Protein AF-A0A1S3IQ92-F1 (afdb_monomer)

Structure (mmCIF, N/CA/C/O backbone):
data_AF-A0A1S3IQ92-F1
#
_entry.id   AF-A0A1S3IQ92-F1
#
loop_
_atom_site.group_PDB
_atom_site.id
_atom_site.type_symbol
_atom_site.label_atom_id
_atom_site.label_alt_id
_atom_site.label_comp_id
_atom_site.label_asym_id
_atom_site.label_entity_id
_atom_site.label_seq_id
_atom_site.pdbx_PDB_ins_code
_atom_site.Cartn_x
_atom_site.Cartn_y
_atom_site.Cartn_z
_atom_site.occupancy
_atom_site.B_iso_or_equiv
_atom_site.auth_seq_id
_atom_site.auth_comp_id
_atom_site.auth_asym_id
_atom_site.auth_atom_id
_atom_site.pdbx_PDB_model_num
ATOM 1 N N . MET A 1 1 ? -0.789 -2.317 15.222 1.00 60.94 1 MET A N 1
ATOM 2 C CA . MET A 1 1 ? -1.745 -1.684 14.288 1.00 60.94 1 MET A CA 1
ATOM 3 C C . MET A 1 1 ? -2.369 -0.504 15.014 1.00 60.94 1 MET A C 1
ATOM 5 O O . MET A 1 1 ? -2.761 -0.690 16.159 1.00 60.94 1 MET A O 1
ATOM 9 N N . SER A 1 2 ? -2.382 0.691 14.420 1.00 69.25 2 SER A N 1
ATOM 10 C CA . SER A 1 2 ? -3.028 1.868 15.026 1.00 69.25 2 SER A CA 1
ATOM 11 C C . SER A 1 2 ? -4.502 1.939 14.621 1.00 69.25 2 SER A C 1
ATOM 13 O O . SER A 1 2 ? -4.831 1.808 13.442 1.00 69.25 2 SER A O 1
ATOM 15 N N . LEU A 1 3 ? -5.385 2.115 15.604 1.00 76.25 3 LEU A N 1
ATOM 16 C CA . LEU A 1 3 ? -6.838 2.092 15.434 1.00 76.25 3 LEU A CA 1
ATOM 17 C C . LEU A 1 3 ? -7.409 3.495 15.678 1.00 76.25 3 LEU A C 1
ATOM 19 O O . LEU A 1 3 ? -6.991 4.186 16.605 1.00 76.25 3 LEU A O 1
ATOM 23 N N . SER A 1 4 ? -8.352 3.900 14.834 1.00 74.62 4 SER A N 1
ATOM 24 C CA . SER A 1 4 ? -9.164 5.108 14.980 1.00 74.62 4 SER A CA 1
ATOM 25 C C . SER A 1 4 ? -10.556 4.711 15.461 1.00 74.62 4 SER A C 1
ATOM 27 O O . SER A 1 4 ? -11.231 3.902 14.823 1.00 74.62 4 SER A O 1
ATOM 29 N N . THR A 1 5 ? -10.970 5.246 16.607 1.00 76.00 5 THR A N 1
ATOM 30 C CA . THR A 1 5 ? -12.306 5.047 17.175 1.00 76.00 5 THR A CA 1
ATOM 31 C C . THR A 1 5 ? -13.219 6.177 16.713 1.00 76.00 5 THR A C 1
ATOM 33 O O . THR A 1 5 ? -12.857 7.351 16.785 1.00 76.00 5 THR A O 1
ATOM 36 N N . PHE A 1 6 ? -14.416 5.848 16.232 1.00 74.81 6 PHE A N 1
ATOM 37 C CA . PHE A 1 6 ? -15.439 6.847 15.921 1.00 74.81 6 PHE A CA 1
ATOM 38 C C . PHE A 1 6 ? -16.839 6.327 16.241 1.00 74.81 6 PHE A C 1
ATOM 40 O O . PHE A 1 6 ? -17.102 5.121 16.233 1.00 74.81 6 PHE A O 1
ATOM 47 N N . LYS A 1 7 ? -17.762 7.250 16.520 1.00 70.62 7 LYS A N 1
ATOM 48 C CA . LYS A 1 7 ? -19.174 6.917 16.700 1.00 70.62 7 LYS A CA 1
ATOM 49 C C . LYS A 1 7 ? -19.804 6.635 15.347 1.00 70.62 7 LYS A C 1
ATOM 51 O 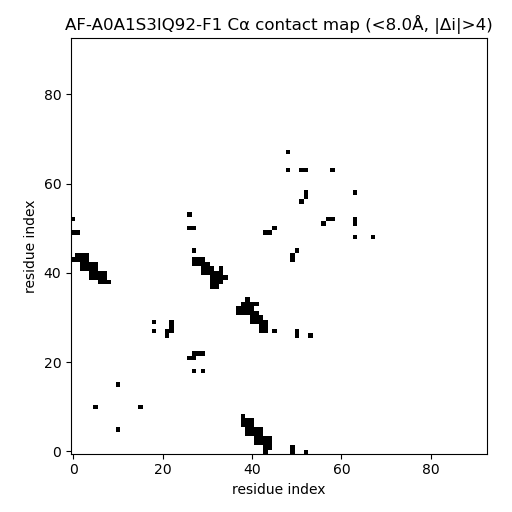O . LYS A 1 7 ? -19.794 7.475 14.450 1.00 70.62 7 LYS A O 1
ATOM 56 N N . THR A 1 8 ? -20.409 5.462 15.218 1.00 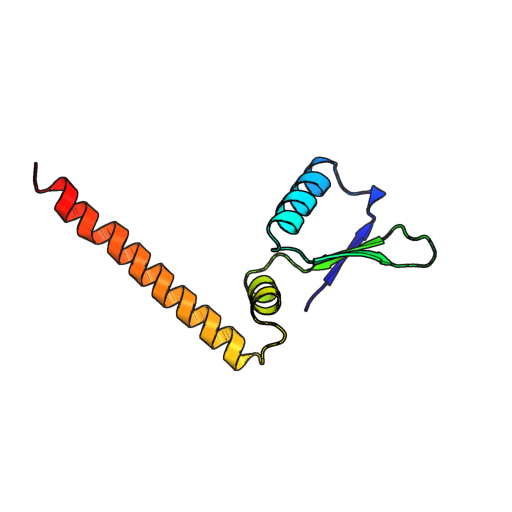66.00 8 THR A N 1
ATOM 57 C CA . THR A 1 8 ? -21.032 5.014 13.964 1.00 66.00 8 THR A CA 1
ATOM 58 C C . THR A 1 8 ? -22.194 5.927 13.546 1.00 66.00 8 THR A C 1
ATOM 60 O O . THR A 1 8 ? -22.457 6.084 12.358 1.00 66.00 8 THR A O 1
ATOM 63 N N . LYS A 1 9 ? -22.854 6.576 14.517 1.00 63.22 9 LYS A N 1
ATOM 64 C CA . LYS A 1 9 ? -23.995 7.485 14.310 1.00 63.22 9 LYS A CA 1
ATOM 65 C C . LYS A 1 9 ? -23.624 8.885 13.817 1.00 63.22 9 LYS A C 1
ATOM 67 O O . LYS A 1 9 ? -24.467 9.552 13.231 1.00 63.22 9 LYS A O 1
ATOM 72 N N . GLU A 1 10 ? -22.388 9.323 14.036 1.00 68.06 10 GLU A N 1
ATOM 73 C CA . GLU A 1 10 ? -21.910 10.641 13.587 1.00 68.06 10 GLU A CA 1
ATOM 74 C C . GLU A 1 10 ? -21.278 10.579 12.189 1.00 68.06 10 GLU A C 1
ATOM 76 O O . GLU A 1 10 ? -20.916 11.603 11.608 1.00 68.06 10 GLU A O 1
ATOM 81 N N . LEU A 1 11 ? -21.143 9.374 11.626 1.00 69.56 11 LEU A N 1
ATOM 82 C CA . LEU A 1 11 ? -20.505 9.178 10.337 1.00 69.56 11 LEU A CA 1
ATOM 83 C C . LEU A 1 11 ? -21.481 9.465 9.190 1.00 69.56 11 LEU A C 1
ATOM 85 O O . LEU A 1 11 ? -22.535 8.842 9.065 1.00 69.56 11 LEU A O 1
ATOM 89 N N . HIS A 1 12 ? -21.087 10.376 8.301 1.00 77.12 12 HIS A N 1
ATOM 90 C CA . HIS A 1 12 ? -21.859 10.705 7.105 1.00 77.12 12 HIS A CA 1
ATOM 91 C C . HIS A 1 12 ? -22.077 9.452 6.224 1.00 77.12 12 HIS A C 1
ATOM 93 O O . HIS A 1 12 ? -21.151 8.642 6.081 1.00 77.12 12 HIS A O 1
ATOM 99 N N . PRO A 1 13 ? -23.239 9.286 5.560 1.00 79.06 13 PRO A N 1
ATOM 100 C CA . PRO A 1 13 ? -23.539 8.110 4.732 1.00 79.06 13 PRO A CA 1
ATOM 101 C C . PRO A 1 13 ? -22.509 7.855 3.620 1.00 79.06 13 PRO A C 1
ATOM 103 O O . PRO A 1 13 ? -22.214 6.704 3.304 1.00 79.06 13 PRO A O 1
ATOM 106 N N . LEU A 1 14 ? -21.890 8.913 3.082 1.00 81.94 14 LEU A N 1
ATOM 107 C CA . LEU A 1 14 ? -20.770 8.793 2.138 1.00 81.94 14 LEU A CA 1
ATOM 108 C C . LEU A 1 14 ? -19.533 8.137 2.770 1.00 81.94 14 LEU A C 1
ATOM 110 O O . LEU A 1 14 ? -18.900 7.289 2.146 1.00 81.94 14 LEU A O 1
ATOM 114 N N 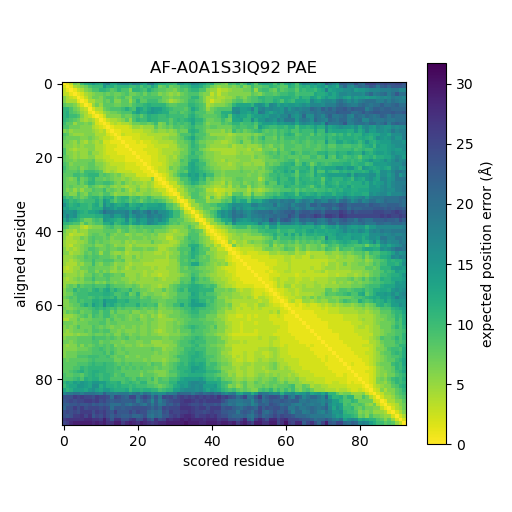. GLY A 1 15 ? -19.209 8.496 4.015 1.00 80.25 15 GLY A N 1
ATOM 115 C CA . GLY A 1 15 ? -18.105 7.891 4.760 1.00 80.25 15 GLY A CA 1
ATOM 116 C C . GLY A 1 15 ? -18.362 6.414 5.047 1.00 80.25 15 GLY A C 1
ATOM 117 O O . GLY A 1 15 ? -17.468 5.589 4.877 1.00 80.25 15 GLY A O 1
ATOM 118 N N . SER A 1 16 ? -19.605 6.059 5.385 1.00 78.25 16 SER A N 1
ATOM 119 C CA . SER A 1 16 ? -20.010 4.660 5.571 1.00 78.25 16 SER A CA 1
ATOM 120 C C . SER A 1 16 ? -19.867 3.845 4.280 1.00 78.25 16 SER A C 1
ATOM 122 O O . SER A 1 16 ? -19.270 2.767 4.300 1.00 78.25 16 SER A O 1
ATOM 124 N N . LEU A 1 17 ? -20.327 4.375 3.139 1.00 82.88 17 LEU A N 1
ATOM 125 C CA . LEU A 1 17 ? -20.170 3.719 1.838 1.00 82.88 17 LEU A CA 1
ATOM 126 C C . LEU A 1 17 ? -18.691 3.530 1.478 1.00 82.88 17 LEU A C 1
ATOM 128 O O . LEU A 1 17 ? -18.295 2.444 1.065 1.00 82.88 17 LEU A O 1
ATOM 132 N N . PHE A 1 18 ? -17.866 4.560 1.678 1.00 83.69 18 PHE A N 1
ATOM 133 C CA . PHE A 1 18 ? -16.431 4.502 1.410 1.00 83.69 18 PHE A CA 1
ATOM 134 C C . PHE A 1 18 ? -15.727 3.435 2.259 1.00 83.69 18 PHE A C 1
ATOM 136 O O . PHE A 1 18 ? -15.003 2.596 1.721 1.00 83.69 18 PHE A O 1
ATOM 143 N N . LEU A 1 19 ? -15.992 3.402 3.569 1.00 80.75 19 LEU A N 1
ATOM 144 C CA . LEU A 1 19 ? -15.441 2.384 4.464 1.00 80.75 19 LEU A CA 1
ATOM 145 C C . LEU A 1 19 ? -15.927 0.977 4.109 1.00 80.75 19 LEU A C 1
ATOM 147 O O . LEU A 1 19 ? -15.140 0.033 4.159 1.00 80.75 19 LEU A O 1
ATOM 151 N N . LYS A 1 20 ? -17.194 0.825 3.709 1.00 80.94 20 LYS A N 1
ATOM 152 C CA . LYS A 1 20 ? -17.757 -0.463 3.290 1.00 80.94 20 LYS A CA 1
ATOM 153 C C . LYS A 1 20 ? -17.096 -0.966 2.008 1.00 80.94 20 LYS A C 1
ATOM 155 O O . LYS A 1 20 ? -16.685 -2.121 1.959 1.00 80.94 20 LYS A O 1
ATOM 160 N N . THR A 1 21 ? -16.901 -0.094 1.020 1.00 83.31 21 THR A N 1
ATOM 161 C CA . THR A 1 21 ? -16.155 -0.413 -0.205 1.00 83.31 21 THR A CA 1
ATOM 162 C C . THR A 1 21 ? -14.719 -0.817 0.127 1.00 83.31 21 THR A C 1
ATOM 164 O O . THR A 1 21 ? -14.287 -1.901 -0.248 1.00 83.31 21 THR A O 1
ATOM 167 N N . LEU A 1 22 ? -13.989 -0.021 0.913 1.00 81.00 22 LEU A N 1
ATOM 168 C CA . LEU A 1 22 ? -12.618 -0.357 1.319 1.00 81.00 22 LEU A CA 1
ATOM 169 C C . LEU A 1 22 ? -12.520 -1.642 2.158 1.00 81.00 22 LEU A C 1
ATOM 171 O O . LEU A 1 22 ? -11.505 -2.341 2.110 1.00 81.00 22 LEU A O 1
ATOM 175 N N . SER A 1 23 ? -13.557 -1.960 2.934 1.00 77.12 23 SER A N 1
ATOM 176 C CA . SER A 1 23 ? -13.653 -3.209 3.688 1.00 77.12 23 SER A CA 1
ATOM 177 C C . SER A 1 23 ? -13.857 -4.410 2.761 1.00 77.12 23 SER A C 1
ATOM 179 O O . SER A 1 23 ? -13.165 -5.411 2.941 1.00 77.12 23 SER A O 1
ATOM 181 N N . ILE A 1 24 ? -14.703 -4.286 1.728 1.00 77.75 24 ILE A N 1
ATOM 182 C CA . ILE A 1 24 ? -14.906 -5.315 0.689 1.00 77.75 24 ILE A CA 1
ATOM 183 C C . ILE A 1 24 ? -13.603 -5.606 -0.055 1.00 77.75 24 ILE A C 1
ATOM 185 O O . ILE A 1 24 ? -13.245 -6.765 -0.237 1.00 77.75 24 ILE A O 1
ATOM 189 N N . PHE A 1 25 ? -12.851 -4.568 -0.425 1.00 77.62 25 PHE A N 1
ATOM 190 C CA . PHE A 1 25 ? -11.536 -4.740 -1.046 1.00 77.62 25 PHE A CA 1
ATOM 191 C C . PHE A 1 25 ? -10.470 -5.275 -0.073 1.00 77.62 25 PHE A C 1
ATOM 193 O O . PHE A 1 25 ? -9.325 -5.493 -0.462 1.00 77.62 25 PHE A O 1
ATOM 200 N N . GLY A 1 26 ? -10.805 -5.472 1.205 1.00 70.94 26 GLY A N 1
ATOM 201 C CA . GLY A 1 26 ? -9.869 -6.000 2.181 1.00 70.94 26 GLY A CA 1
ATOM 202 C C . GLY A 1 26 ? -8.756 -5.018 2.549 1.00 70.94 26 GLY A C 1
ATOM 203 O O . GLY A 1 26 ? -7.761 -5.450 3.125 1.00 70.94 26 GLY A O 1
ATOM 204 N N . LEU A 1 27 ? -8.920 -3.707 2.339 1.00 74.25 27 LEU A N 1
ATOM 205 C CA . LEU A 1 27 ? -7.948 -2.699 2.791 1.00 74.25 27 LEU A CA 1
ATOM 206 C C . LEU A 1 27 ? -8.163 -2.309 4.255 1.00 74.25 27 LEU A C 1
ATOM 208 O O . LEU A 1 27 ? -7.210 -2.047 4.982 1.00 74.25 27 LEU A O 1
ATOM 212 N N . VAL A 1 28 ? -9.413 -2.333 4.718 1.00 76.50 28 VAL A N 1
ATOM 213 C CA . VAL A 1 28 ? -9.788 -1.836 6.050 1.00 76.50 28 VAL A CA 1
ATOM 214 C C . VAL A 1 28 ? -10.215 -2.975 6.956 1.00 76.50 28 VAL A C 1
ATOM 216 O O . VAL A 1 28 ? -10.913 -3.889 6.522 1.00 76.50 28 VAL A O 1
ATOM 219 N N . HIS A 1 29 ? -9.741 -2.963 8.200 1.00 71.56 29 HIS A N 1
ATOM 220 C CA . HIS A 1 29 ? -10.300 -3.790 9.263 1.00 71.56 29 HIS A CA 1
ATOM 221 C C . HIS A 1 29 ? -11.262 -2.900 10.047 1.00 71.56 29 HIS A C 1
ATOM 223 O O . HIS A 1 29 ? -10.819 -1.969 10.720 1.00 71.56 29 HIS A O 1
ATOM 229 N N . LEU A 1 30 ? -12.559 -3.132 9.854 1.00 71.69 30 LEU A N 1
ATOM 230 C CA . LEU A 1 30 ? -13.622 -2.446 10.574 1.00 71.69 30 LEU A CA 1
ATOM 231 C C . LEU A 1 30 ? -14.081 -3.373 11.698 1.00 71.69 30 LEU A C 1
ATOM 233 O O . LEU A 1 30 ? -14.531 -4.487 11.434 1.00 71.69 30 LEU A O 1
ATOM 237 N N . ARG A 1 31 ? -13.951 -2.920 12.941 1.00 69.94 31 ARG A N 1
ATOM 238 C CA . ARG A 1 31 ? -14.397 -3.629 14.135 1.00 69.94 31 ARG A CA 1
ATOM 239 C C . ARG A 1 31 ? -15.547 -2.838 14.748 1.00 69.94 31 ARG A C 1
ATOM 241 O O . ARG A 1 31 ? -15.340 -1.833 15.416 1.00 69.94 31 ARG A O 1
ATOM 248 N N . SER A 1 32 ? -16.768 -3.257 14.449 1.00 65.62 32 SER A N 1
ATOM 249 C CA . SER A 1 32 ? -17.997 -2.650 14.966 1.00 65.62 32 SER A CA 1
ATOM 250 C C . SER A 1 32 ? -18.399 -3.273 16.306 1.00 65.62 32 SER A C 1
ATOM 252 O O . SER A 1 32 ? -18.299 -4.492 16.449 1.00 65.62 32 SER A O 1
ATOM 254 N N . GLY A 1 33 ? -18.903 -2.464 17.246 1.00 60.81 33 GLY A N 1
ATOM 255 C CA . GLY A 1 33 ? -19.522 -2.945 18.491 1.00 60.81 33 GLY A CA 1
ATOM 256 C C . GLY A 1 33 ? -18.604 -2.921 19.713 1.00 60.81 33 GLY A C 1
ATOM 257 O O . GLY A 1 33 ? -18.564 -3.886 20.471 1.00 60.81 33 GLY A O 1
ATOM 258 N N . ILE A 1 34 ? -17.838 -1.843 19.892 1.00 57.50 34 ILE A N 1
ATOM 259 C CA . ILE A 1 34 ? -16.913 -1.677 21.023 1.00 57.50 34 ILE A CA 1
ATOM 260 C C . ILE A 1 34 ? -17.503 -0.643 21.998 1.00 57.50 34 ILE A C 1
ATOM 262 O O . ILE A 1 34 ? -17.951 0.418 21.571 1.00 57.50 34 ILE A O 1
ATOM 266 N N . GLY A 1 35 ? -17.529 -0.957 23.300 1.00 56.53 35 GLY A N 1
ATOM 267 C CA . GLY A 1 35 ? -18.117 -0.123 24.366 1.00 56.53 35 GLY A CA 1
ATOM 268 C C . GLY A 1 35 ? -19.476 -0.629 24.879 1.00 56.53 35 GLY A C 1
ATOM 269 O O . GLY A 1 35 ? -20.178 -1.332 24.157 1.00 56.53 35 GLY A O 1
ATOM 270 N N . GLU A 1 36 ? -19.835 -0.274 26.121 1.00 53.09 36 GLU A N 1
ATOM 271 C CA . GLU A 1 36 ? -21.047 -0.744 26.834 1.00 53.09 36 GLU A CA 1
ATOM 272 C C . GLU A 1 36 ? -22.368 -0.503 26.073 1.00 53.09 36 GLU A C 1
ATOM 274 O O . GLU A 1 36 ? -23.301 -1.284 26.230 1.00 53.09 36 GLU A O 1
ATOM 279 N N . ASP A 1 37 ? -22.413 0.490 25.176 1.00 58.62 37 ASP A N 1
ATOM 280 C CA . ASP A 1 37 ? -23.596 0.839 24.371 1.00 58.62 37 ASP A CA 1
ATOM 281 C C . ASP A 1 37 ? -23.540 0.351 22.904 1.00 58.62 37 ASP A C 1
ATOM 283 O O . ASP A 1 37 ? -24.455 0.606 22.123 1.00 58.62 37 ASP A O 1
ATOM 287 N N . GLY A 1 38 ? -22.457 -0.314 22.475 1.00 61.78 38 GLY A N 1
ATOM 288 C CA . GLY A 1 38 ? -22.307 -0.836 21.105 1.00 61.78 38 GLY A CA 1
ATOM 289 C C . GLY A 1 38 ? -22.193 0.218 19.987 1.00 61.78 38 GLY A C 1
ATOM 290 O O . GLY A 1 38 ? -22.223 -0.132 18.807 1.00 61.78 38 GLY A O 1
ATOM 291 N N . GLU A 1 39 ? -22.051 1.505 20.321 1.00 65.12 39 GLU A N 1
ATOM 292 C CA . GLU A 1 39 ? -22.139 2.608 19.346 1.00 65.12 39 GLU A CA 1
ATOM 293 C C . GLU A 1 39 ? -20.825 2.951 18.630 1.00 65.12 39 GLU A C 1
ATOM 295 O O . GLU A 1 39 ? -20.832 3.636 17.593 1.00 65.12 39 GLU A O 1
ATOM 300 N N . TYR A 1 40 ? -19.689 2.490 19.156 1.00 69.81 40 TYR A N 1
ATOM 301 C CA . TYR A 1 40 ? -18.380 2.811 18.599 1.00 69.81 40 TYR A CA 1
ATOM 302 C C . TYR A 1 40 ? -17.923 1.744 17.606 1.00 69.81 40 TYR A C 1
ATOM 304 O O . TYR A 1 40 ? -18.047 0.534 17.828 1.00 69.81 40 TYR A O 1
ATOM 312 N N . SER A 1 41 ? -17.372 2.228 16.498 1.00 69.56 41 SER A N 1
ATOM 313 C CA . SER A 1 41 ? -16.660 1.422 15.517 1.00 69.56 41 SER A CA 1
ATOM 314 C C . SER A 1 41 ? -15.186 1.809 15.535 1.00 69.56 41 SER A C 1
ATOM 316 O O . SER A 1 41 ? -14.834 2.989 15.525 1.00 69.56 41 SER A O 1
ATOM 318 N N . GLU A 1 42 ? -14.320 0.804 15.550 1.00 74.25 42 GLU A N 1
ATOM 319 C CA . GLU A 1 42 ? -12.885 0.958 15.353 1.00 74.25 42 GLU A CA 1
ATOM 320 C C . GLU A 1 42 ? -12.531 0.658 13.900 1.00 74.25 42 GLU A C 1
ATOM 322 O O . GLU A 1 42 ? -12.908 -0.370 13.338 1.00 74.25 42 GLU A O 1
ATOM 327 N N . CYS A 1 43 ? -11.770 1.551 13.285 1.00 74.38 43 CYS A N 1
ATOM 328 C CA . CYS A 1 43 ? -11.209 1.366 11.959 1.00 74.38 43 CYS A CA 1
ATOM 329 C C . CYS A 1 43 ? -9.691 1.460 12.039 1.00 74.38 43 CYS A C 1
ATOM 331 O O . CYS A 1 43 ? -9.142 2.361 12.673 1.00 74.38 43 CYS A O 1
ATOM 333 N N . ASN A 1 44 ? -8.995 0.554 11.364 1.00 76.88 44 ASN A N 1
ATOM 334 C CA . ASN A 1 44 ? -7.557 0.690 11.168 1.00 76.88 44 ASN A CA 1
ATOM 335 C C . ASN A 1 44 ? -7.222 1.973 10.384 1.00 76.88 44 ASN A C 1
ATOM 337 O O . ASN A 1 44 ? -7.862 2.264 9.372 1.00 76.88 44 ASN A O 1
ATOM 341 N N . ASN A 1 45 ? -6.198 2.712 10.816 1.00 77.56 45 ASN A N 1
ATOM 342 C CA . ASN A 1 45 ? -5.768 3.931 10.130 1.00 77.56 45 ASN A CA 1
ATOM 343 C C . ASN A 1 45 ? -5.415 3.640 8.660 1.00 77.56 45 ASN A C 1
ATOM 345 O O . ASN A 1 45 ? -4.622 2.740 8.373 1.00 77.56 45 ASN A O 1
ATOM 349 N N . LEU A 1 46 ? -5.966 4.445 7.746 1.00 78.88 46 LEU A N 1
ATOM 350 C CA . LEU A 1 46 ? -5.824 4.321 6.289 1.00 78.88 46 LEU A CA 1
ATOM 351 C C . LEU A 1 46 ? -4.443 4.780 5.798 1.00 78.88 46 LEU A C 1
ATOM 353 O O . LEU A 1 46 ? -4.315 5.760 5.069 1.00 78.88 46 LEU A O 1
ATOM 357 N N . THR A 1 47 ? -3.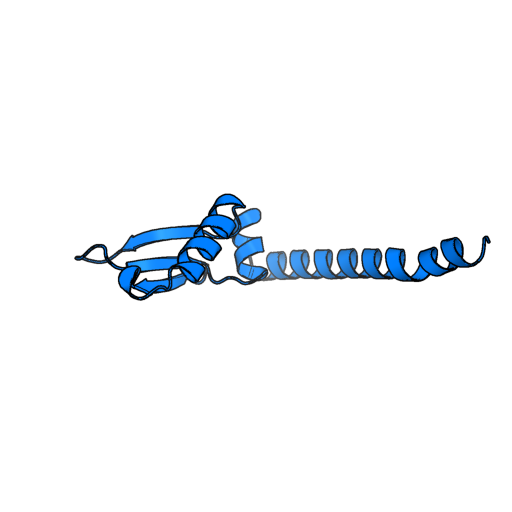389 4.079 6.207 1.00 84.00 47 THR A N 1
ATOM 358 C CA . THR A 1 47 ? -2.018 4.333 5.752 1.00 84.00 47 THR A CA 1
ATOM 359 C C . THR A 1 47 ? -1.460 3.112 5.035 1.00 84.00 47 THR A C 1
ATOM 361 O O . THR A 1 47 ? -1.794 1.974 5.364 1.00 84.00 47 THR A O 1
ATOM 364 N N . ILE A 1 48 ? -0.558 3.338 4.075 1.00 79.94 48 ILE A N 1
ATOM 365 C CA . ILE A 1 48 ? 0.172 2.262 3.385 1.00 79.94 48 ILE A CA 1
ATOM 366 C C . ILE A 1 48 ? 0.882 1.339 4.395 1.00 79.94 48 ILE A C 1
ATOM 368 O O . ILE A 1 48 ? 0.900 0.128 4.212 1.00 79.94 48 ILE A O 1
ATOM 372 N N . ILE A 1 49 ? 1.393 1.890 5.500 1.00 83.94 49 ILE A N 1
ATOM 373 C CA . ILE A 1 49 ? 2.014 1.133 6.596 1.00 83.94 49 ILE A CA 1
ATOM 374 C C . ILE A 1 49 ? 1.036 0.117 7.200 1.00 83.94 49 ILE A C 1
ATOM 376 O O . ILE A 1 49 ? 1.330 -1.076 7.272 1.00 83.94 49 ILE A O 1
ATOM 380 N N . ASN A 1 50 ? -0.143 0.574 7.615 1.00 81.00 50 ASN A N 1
ATOM 381 C CA . ASN A 1 50 ? -1.152 -0.291 8.215 1.00 81.00 50 ASN A CA 1
ATOM 382 C C . ASN A 1 50 ? -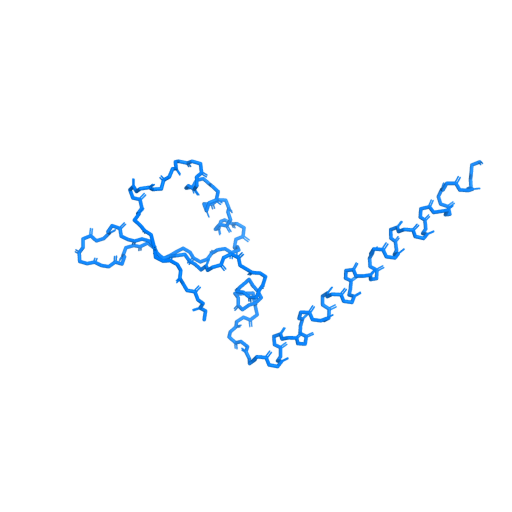1.776 -1.257 7.199 1.00 81.00 50 ASN A C 1
ATOM 384 O O . ASN A 1 50 ? -2.183 -2.351 7.587 1.00 81.00 50 ASN A O 1
ATOM 388 N N . LEU A 1 51 ? -1.822 -0.885 5.916 1.00 82.00 51 LEU A N 1
ATOM 389 C CA . LEU A 1 51 ? -2.214 -1.776 4.825 1.00 82.00 51 LEU A CA 1
ATOM 390 C C . LEU A 1 51 ? -1.192 -2.905 4.635 1.00 82.00 51 LEU A C 1
ATOM 392 O O . LEU A 1 51 ? -1.577 -4.067 4.545 1.00 82.00 51 LEU A O 1
ATOM 396 N N . MET A 1 52 ? 0.105 -2.588 4.642 1.00 81.81 52 MET A N 1
ATOM 397 C CA . MET A 1 52 ? 1.178 -3.586 4.579 1.00 81.81 52 MET A CA 1
ATOM 398 C C . MET A 1 52 ? 1.126 -4.542 5.769 1.00 81.81 52 MET A C 1
ATOM 400 O O . MET A 1 52 ? 1.158 -5.753 5.573 1.00 81.81 52 MET A O 1
ATOM 404 N N . LEU A 1 53 ? 0.938 -4.022 6.985 1.00 83.12 53 LEU A N 1
ATOM 405 C CA . LEU A 1 53 ? 0.749 -4.847 8.184 1.00 83.12 53 LEU A CA 1
ATOM 406 C C . LEU A 1 53 ? -0.531 -5.697 8.131 1.00 83.12 53 LEU A C 1
ATOM 408 O O . LEU A 1 53 ? -0.597 -6.750 8.758 1.00 83.12 53 LEU A O 1
ATOM 412 N N . LYS A 1 54 ? -1.559 -5.262 7.393 1.00 80.88 54 LYS A N 1
ATOM 413 C CA . LYS A 1 54 ? -2.776 -6.054 7.182 1.00 80.88 54 LYS A CA 1
ATOM 414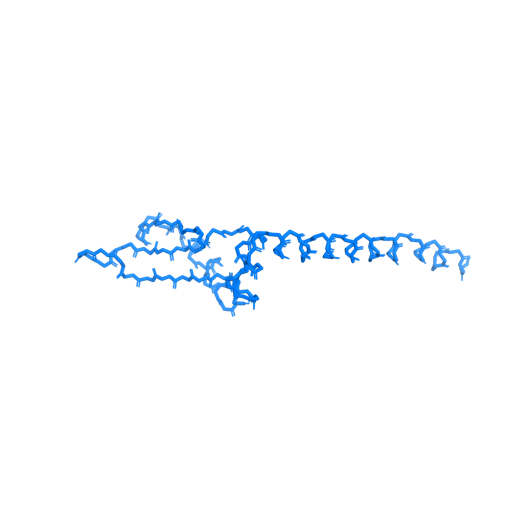 C C . LYS A 1 54 ? -2.546 -7.205 6.195 1.00 80.88 54 LYS A C 1
ATOM 416 O O . LYS A 1 54 ? -3.040 -8.299 6.436 1.00 80.88 54 LYS A O 1
ATOM 421 N N . ILE A 1 55 ? -1.821 -6.958 5.102 1.00 80.88 55 ILE A N 1
ATOM 422 C CA . ILE A 1 55 ? -1.567 -7.944 4.035 1.00 80.88 55 ILE A CA 1
ATOM 423 C C . ILE A 1 55 ? -0.521 -8.977 4.469 1.00 80.88 55 ILE A C 1
ATOM 425 O O . ILE A 1 55 ? -0.723 -10.172 4.281 1.00 80.88 55 ILE A O 1
ATOM 429 N N . PHE A 1 56 ? 0.587 -8.523 5.054 1.00 80.56 56 PHE A N 1
ATOM 430 C CA . PHE A 1 56 ? 1.720 -9.373 5.435 1.00 80.56 56 PHE A CA 1
ATOM 431 C C . PHE A 1 56 ? 1.684 -9.824 6.902 1.00 80.56 56 PHE A C 1
ATOM 433 O O . PHE A 1 56 ? 2.496 -10.651 7.312 1.00 80.56 56 PHE A O 1
ATOM 440 N N . GLY A 1 57 ? 0.747 -9.303 7.697 1.00 82.75 57 GLY A N 1
ATOM 441 C CA . GLY A 1 57 ? 0.662 -9.565 9.131 1.00 82.75 57 GLY A CA 1
ATOM 442 C C . GLY A 1 57 ? 1.601 -8.682 9.972 1.00 82.75 57 GLY A C 1
ATOM 443 O O . GLY A 1 57 ? 2.194 -7.721 9.473 1.00 82.75 57 GLY A O 1
ATOM 444 N N . PRO A 1 58 ? 1.729 -8.963 11.283 1.00 83.31 58 PRO A N 1
ATOM 445 C CA . PRO A 1 58 ? 2.576 -8.187 12.183 1.00 83.31 58 PRO A CA 1
ATOM 446 C C . PRO A 1 58 ? 4.057 -8.370 11.823 1.00 83.31 58 PRO A C 1
ATOM 448 O O . PRO A 1 58 ? 4.666 -9.393 12.123 1.00 83.31 58 PRO A O 1
ATOM 451 N N . MET A 1 59 ? 4.642 -7.359 11.182 1.00 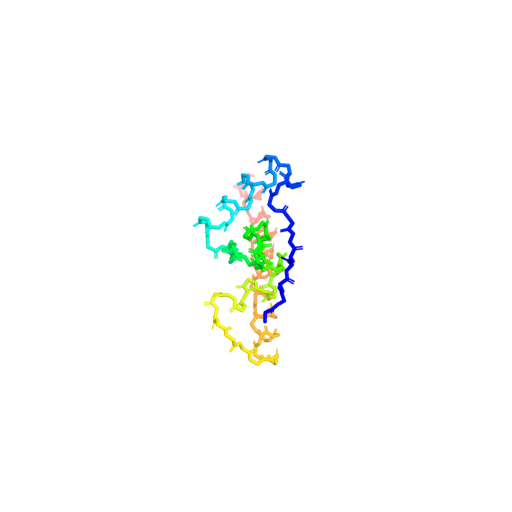83.38 59 MET A N 1
ATOM 452 C CA . MET A 1 59 ? 6.058 -7.331 10.816 1.00 83.38 59 MET A CA 1
ATOM 453 C C . MET A 1 59 ? 6.859 -6.467 11.788 1.00 83.38 59 MET A C 1
ATOM 455 O O . MET A 1 59 ? 6.358 -5.478 12.325 1.00 83.38 59 MET A O 1
ATOM 459 N N . HIS A 1 60 ? 8.133 -6.811 11.973 1.00 87.19 60 HIS A N 1
ATOM 460 C CA . HIS A 1 60 ? 9.075 -5.932 12.656 1.00 87.19 60 HIS A CA 1
ATOM 461 C C . HIS A 1 60 ? 9.341 -4.676 11.811 1.00 87.19 60 HIS A C 1
ATOM 463 O O . HIS A 1 60 ? 9.348 -4.745 10.580 1.00 87.19 60 HIS A O 1
ATOM 469 N N . GLU A 1 61 ? 9.600 -3.543 12.466 1.00 87.00 61 GLU A N 1
ATOM 470 C CA . GLU A 1 61 ? 9.740 -2.226 11.827 1.00 87.00 61 GLU A CA 1
ATOM 471 C C . GLU A 1 61 ? 10.737 -2.241 10.663 1.00 87.00 61 GLU A C 1
ATOM 473 O O . GLU A 1 61 ? 10.430 -1.791 9.561 1.00 87.00 61 GLU A O 1
ATOM 478 N N . ARG A 1 62 ? 11.903 -2.864 10.865 1.00 88.56 62 ARG A N 1
ATOM 479 C CA . ARG A 1 62 ? 12.925 -2.989 9.821 1.00 88.56 62 ARG A CA 1
ATOM 480 C C . ARG A 1 62 ? 12.415 -3.723 8.579 1.00 88.56 62 ARG A C 1
ATOM 482 O O . ARG A 1 62 ? 12.683 -3.289 7.461 1.00 88.56 62 ARG A O 1
ATOM 489 N N . SER A 1 63 ? 11.693 -4.826 8.758 1.00 88.19 63 SER A N 1
ATOM 490 C CA . SER A 1 63 ? 11.157 -5.613 7.644 1.00 88.19 63 SER A CA 1
ATOM 491 C C . SER A 1 63 ? 10.061 -4.850 6.905 1.00 88.19 63 SER A C 1
ATOM 493 O O . SER A 1 63 ? 10.029 -4.864 5.680 1.00 88.19 63 SER A O 1
ATOM 495 N N . LEU A 1 64 ? 9.218 -4.124 7.641 1.00 87.81 64 LEU A N 1
ATOM 496 C CA . LEU A 1 64 ? 8.174 -3.277 7.073 1.00 87.81 64 LEU A CA 1
ATOM 497 C C . LEU A 1 64 ? 8.760 -2.156 6.206 1.00 87.81 64 LEU A C 1
ATOM 499 O O . LEU A 1 64 ? 8.320 -1.949 5.077 1.00 87.81 64 LEU A O 1
ATOM 503 N N . VAL A 1 65 ? 9.788 -1.467 6.708 1.00 91.00 65 VAL A N 1
ATOM 504 C CA . VAL A 1 65 ? 10.498 -0.421 5.959 1.00 91.00 65 VAL A CA 1
ATOM 505 C C . VAL A 1 65 ? 11.172 -1.002 4.714 1.00 91.00 65 VAL A C 1
ATOM 507 O O . VAL A 1 65 ? 11.057 -0.424 3.637 1.00 91.00 65 VAL A O 1
ATOM 510 N N . MET A 1 66 ? 11.809 -2.170 4.813 1.00 91.56 66 MET A N 1
ATOM 511 C CA . MET A 1 66 ? 12.410 -2.848 3.655 1.00 91.56 66 MET A CA 1
ATOM 512 C C . MET A 1 66 ? 11.374 -3.206 2.578 1.00 91.56 66 MET A C 1
ATOM 514 O O . MET A 1 66 ? 11.629 -3.003 1.388 1.00 91.56 66 MET A O 1
ATOM 518 N N . SER A 1 67 ? 10.192 -3.688 2.970 1.00 89.06 67 SER A N 1
ATOM 519 C CA . SER A 1 67 ? 9.090 -3.956 2.038 1.00 89.06 67 SER A CA 1
ATOM 520 C C . SER A 1 67 ? 8.591 -2.675 1.363 1.00 89.06 67 SER A C 1
ATOM 522 O O . SER A 1 67 ? 8.399 -2.660 0.148 1.00 89.06 67 SER A O 1
ATOM 524 N N . LEU A 1 68 ? 8.453 -1.579 2.115 1.00 90.19 68 LEU A N 1
ATOM 525 C CA . LEU A 1 68 ? 8.055 -0.274 1.575 1.00 90.19 68 LEU A CA 1
ATOM 526 C C . LEU A 1 68 ? 9.073 0.274 0.573 1.00 90.19 68 LEU A C 1
ATOM 528 O O . LEU A 1 68 ? 8.691 0.708 -0.511 1.00 90.19 68 LEU A O 1
ATOM 532 N N . LEU A 1 69 ? 10.365 0.203 0.896 1.00 92.50 69 LEU A N 1
ATOM 533 C CA . LEU A 1 69 ? 11.438 0.615 -0.012 1.00 92.50 69 LEU A CA 1
ATOM 534 C C . LEU A 1 69 ? 11.462 -0.239 -1.284 1.00 92.50 69 LEU A C 1
ATOM 536 O O . LEU A 1 69 ? 11.671 0.287 -2.374 1.00 92.50 69 LEU A O 1
ATOM 540 N N . SER A 1 70 ? 11.185 -1.537 -1.170 1.00 92.06 70 SER A N 1
ATOM 541 C CA . SER A 1 70 ? 11.086 -2.423 -2.334 1.00 92.06 70 SER A CA 1
ATOM 542 C C . SER A 1 70 ? 9.940 -2.001 -3.263 1.00 92.06 70 SER A C 1
ATOM 544 O O . SER A 1 70 ? 10.136 -1.890 -4.472 1.00 92.06 70 SER A O 1
ATOM 546 N N . ILE A 1 71 ? 8.766 -1.679 -2.704 1.00 90.94 71 ILE A N 1
ATOM 547 C CA . ILE A 1 71 ? 7.628 -1.133 -3.464 1.00 90.94 71 ILE A CA 1
ATOM 548 C C . ILE A 1 71 ? 7.994 0.210 -4.102 1.00 90.94 71 ILE A C 1
ATOM 550 O O . ILE A 1 71 ? 7.671 0.438 -5.263 1.00 90.94 71 ILE A O 1
ATOM 554 N N . GLN A 1 72 ? 8.705 1.080 -3.383 1.00 92.94 72 GLN A N 1
ATOM 555 C CA . GLN A 1 72 ? 9.167 2.369 -3.900 1.00 92.94 72 GLN A CA 1
ATOM 556 C C . GLN A 1 72 ? 10.042 2.188 -5.150 1.00 92.94 72 GLN A C 1
ATOM 558 O O . GLN A 1 72 ? 9.834 2.866 -6.159 1.00 92.94 72 GLN A O 1
ATOM 563 N N . ILE A 1 73 ? 11.004 1.261 -5.099 1.00 95.31 73 ILE A N 1
ATOM 564 C CA . ILE A 1 73 ? 11.906 0.954 -6.216 1.00 95.31 73 ILE A CA 1
ATOM 565 C C . ILE A 1 73 ? 11.118 0.375 -7.395 1.00 95.31 73 ILE A C 1
ATOM 567 O O . ILE A 1 73 ? 11.314 0.818 -8.524 1.00 95.31 73 ILE A O 1
ATOM 571 N N . LEU A 1 74 ? 10.185 -0.548 -7.145 1.00 93.62 74 LEU A N 1
ATOM 572 C CA . LEU A 1 74 ? 9.314 -1.113 -8.181 1.00 93.62 74 LEU A CA 1
ATOM 573 C C . LEU A 1 74 ? 8.442 -0.041 -8.847 1.00 93.62 74 LEU A C 1
ATOM 575 O O . LEU A 1 74 ? 8.425 0.050 -10.071 1.00 93.62 74 LEU A O 1
ATOM 579 N N . CYS A 1 75 ? 7.772 0.809 -8.066 1.00 92.12 75 CYS A N 1
ATOM 580 C CA . CYS A 1 75 ? 6.971 1.923 -8.578 1.00 92.12 75 CYS A CA 1
ATOM 581 C C . CYS A 1 75 ? 7.818 2.904 -9.390 1.00 92.12 75 CYS A C 1
ATOM 583 O O . CYS A 1 75 ? 7.372 3.390 -10.427 1.00 92.12 75 CYS A O 1
ATOM 585 N N . SER A 1 76 ? 9.049 3.166 -8.950 1.00 93.12 76 SER A N 1
ATOM 586 C CA . SER A 1 76 ? 9.993 3.993 -9.699 1.00 93.12 76 SER A CA 1
ATOM 587 C C . SER A 1 76 ? 10.346 3.314 -11.022 1.00 93.12 76 SER A C 1
ATOM 589 O O . SER A 1 76 ? 10.203 3.932 -12.069 1.00 93.12 76 SER A O 1
ATOM 591 N N . GLY A 1 77 ? 10.692 2.023 -11.011 1.00 92.06 77 GLY A N 1
ATOM 592 C CA . GLY A 1 77 ? 10.931 1.232 -12.220 1.00 92.06 77 GLY A CA 1
ATOM 593 C C . GLY A 1 77 ? 9.759 1.285 -13.202 1.00 92.06 77 GLY A C 1
ATOM 594 O O . GLY A 1 77 ? 9.967 1.569 -14.376 1.00 92.06 77 GLY A O 1
ATOM 595 N N . VAL A 1 78 ? 8.524 1.116 -12.722 1.00 89.44 78 VAL A N 1
ATOM 596 C CA . VAL A 1 78 ? 7.306 1.263 -13.536 1.00 89.44 78 VAL A CA 1
ATOM 597 C C . VAL A 1 78 ? 7.165 2.686 -14.081 1.00 89.44 78 VAL A C 1
ATOM 599 O O . VAL A 1 78 ? 6.866 2.852 -15.256 1.00 89.44 78 VAL A O 1
ATOM 602 N N . ALA A 1 79 ? 7.428 3.725 -13.287 1.00 89.12 79 ALA A N 1
ATOM 603 C CA . ALA A 1 79 ? 7.380 5.110 -13.758 1.00 89.12 79 ALA A CA 1
ATOM 604 C C . ALA A 1 79 ? 8.421 5.388 -14.858 1.00 89.12 79 ALA A C 1
ATOM 606 O O . ALA A 1 79 ? 8.113 6.057 -15.846 1.00 89.12 79 ALA A O 1
ATOM 607 N N . PHE A 1 80 ? 9.629 4.831 -14.734 1.00 88.06 80 PHE A N 1
ATOM 608 C CA . PHE A 1 80 ? 10.643 4.857 -15.789 1.00 88.06 80 PHE A CA 1
ATOM 609 C C . PHE A 1 80 ? 10.160 4.077 -17.030 1.00 88.06 80 PHE A C 1
ATOM 611 O O . PHE A 1 80 ? 10.201 4.597 -18.143 1.00 88.06 80 PHE A O 1
ATOM 618 N N . LEU A 1 81 ? 9.606 2.878 -16.853 1.00 85.06 81 LEU A N 1
ATOM 619 C CA . LEU A 1 81 ? 9.014 2.087 -17.936 1.00 85.06 81 LEU A CA 1
ATOM 620 C C . LEU A 1 81 ? 7.761 2.710 -18.552 1.00 85.06 81 LEU A C 1
ATOM 622 O O . LEU A 1 81 ? 7.375 2.297 -19.626 1.00 85.06 81 LEU A O 1
ATOM 626 N N . ILE A 1 82 ? 7.091 3.670 -17.928 1.00 84.44 82 ILE A N 1
ATOM 627 C CA . ILE A 1 82 ? 6.020 4.420 -18.593 1.00 84.44 82 ILE A CA 1
ATOM 628 C C . ILE A 1 82 ? 6.633 5.599 -19.343 1.00 84.44 82 ILE A C 1
ATOM 630 O O . ILE A 1 82 ? 6.297 5.841 -20.494 1.00 84.44 82 ILE A O 1
ATOM 634 N N . ARG A 1 83 ? 7.570 6.321 -18.721 1.00 84.25 83 ARG A N 1
ATOM 635 C CA . ARG A 1 83 ? 8.147 7.553 -19.270 1.00 84.25 83 ARG A CA 1
ATOM 636 C C . ARG A 1 83 ? 9.022 7.329 -20.504 1.00 84.25 83 ARG A C 1
ATOM 638 O O . ARG A 1 83 ? 8.938 8.106 -21.448 1.00 84.25 83 ARG A O 1
ATOM 645 N N . TYR A 1 84 ? 9.895 6.326 -20.480 1.00 80.06 84 TYR A N 1
ATOM 646 C CA . TYR A 1 84 ? 10.934 6.155 -21.500 1.00 80.06 84 TYR A CA 1
ATOM 647 C C . TYR A 1 84 ? 10.481 5.393 -22.758 1.00 80.06 84 TYR A C 1
ATOM 649 O O . TYR A 1 84 ? 10.829 5.845 -23.846 1.00 80.06 84 TYR A O 1
ATOM 657 N N . PRO A 1 85 ? 9.670 4.320 -22.701 1.00 69.00 85 PRO A N 1
ATOM 658 C CA . PRO A 1 85 ? 9.155 3.700 -23.920 1.00 69.00 85 PRO A CA 1
ATOM 659 C C . PRO A 1 85 ? 7.970 4.459 -24.524 1.00 69.00 85 PRO A C 1
ATOM 661 O O . PRO A 1 85 ? 7.686 4.241 -25.697 1.00 69.00 85 PRO A O 1
ATOM 664 N N . LEU A 1 86 ? 7.340 5.410 -23.811 1.00 58.22 86 LEU A N 1
ATOM 665 C CA . LEU A 1 86 ? 6.451 6.384 -24.463 1.00 58.22 86 LEU A CA 1
ATOM 666 C C . LEU A 1 86 ? 7.190 7.153 -25.564 1.00 58.22 86 LEU A C 1
ATOM 668 O O . LEU A 1 86 ? 6.597 7.446 -26.593 1.00 58.22 86 LEU A O 1
ATOM 672 N N . ALA A 1 87 ? 8.485 7.437 -25.380 1.00 58.44 87 ALA A N 1
ATOM 673 C CA . ALA A 1 87 ? 9.286 8.066 -26.423 1.00 58.44 87 ALA A CA 1
ATOM 674 C C . ALA A 1 87 ? 9.435 7.155 -27.649 1.00 58.44 87 ALA A C 1
ATOM 676 O O . ALA A 1 87 ? 9.392 7.657 -28.761 1.00 58.44 87 ALA A O 1
ATOM 677 N N . TRP A 1 88 ? 9.550 5.834 -27.463 1.00 61.50 88 TRP A N 1
ATOM 678 C CA . TRP A 1 88 ? 9.667 4.877 -28.569 1.00 61.50 88 TRP A CA 1
ATOM 679 C C . TRP A 1 88 ? 8.334 4.696 -29.314 1.00 61.50 88 TRP A C 1
ATOM 681 O O . TRP A 1 88 ? 8.313 4.741 -30.535 1.00 61.50 88 TRP A O 1
ATOM 691 N N . VAL A 1 89 ? 7.208 4.614 -28.590 1.00 62.47 89 VAL A N 1
ATOM 692 C CA . VAL A 1 89 ? 5.854 4.539 -29.183 1.00 62.47 89 VAL A CA 1
ATOM 693 C C . VAL A 1 89 ? 5.484 5.804 -29.971 1.00 62.47 89 VAL A C 1
ATOM 695 O O . VAL A 1 89 ? 4.745 5.712 -30.944 1.00 62.47 89 VAL A O 1
ATOM 698 N N . PHE A 1 90 ? 5.986 6.981 -29.579 1.00 60.34 90 PHE A N 1
ATOM 699 C CA . PHE A 1 90 ? 5.732 8.236 -30.299 1.00 60.34 90 PHE A CA 1
ATOM 700 C C . PHE A 1 90 ? 6.691 8.509 -31.468 1.00 60.34 90 PHE A C 1
ATOM 702 O O . PHE A 1 90 ? 6.336 9.308 -32.328 1.00 60.34 90 PHE A O 1
ATOM 709 N N . TYR A 1 91 ? 7.889 7.913 -31.497 1.00 57.56 91 TYR A N 1
ATOM 710 C CA . TYR A 1 91 ? 8.884 8.174 -32.553 1.00 57.56 91 TYR A CA 1
ATOM 711 C C . TYR A 1 91 ? 8.819 7.201 -33.737 1.00 57.56 91 TYR A C 1
ATOM 713 O O . TYR A 1 91 ? 9.491 7.443 -34.734 1.00 57.56 91 TYR A O 1
ATOM 721 N N . ASP A 1 92 ? 8.046 6.119 -33.627 1.00 59.34 92 ASP A N 1
ATOM 722 C CA . ASP A 1 92 ? 7.890 5.097 -34.676 1.00 59.34 92 ASP A CA 1
ATOM 723 C C . ASP A 1 92 ? 6.642 5.342 -35.565 1.00 59.34 92 ASP A C 1
ATOM 725 O O . ASP A 1 92 ? 6.037 4.403 -36.083 1.00 59.34 92 ASP A O 1
ATOM 729 N N . ILE A 1 93 ? 6.234 6.614 -35.715 1.00 54.28 93 ILE A N 1
ATOM 730 C CA . ILE A 1 93 ? 5.177 7.106 -36.626 1.00 54.28 93 ILE A CA 1
ATOM 731 C C . ILE A 1 93 ? 5.760 8.087 -37.639 1.00 54.28 93 ILE A C 1
ATOM 733 O O . ILE A 1 93 ? 6.511 8.995 -37.216 1.00 54.28 93 ILE A O 1
#

InterPro domains:
  IPR048439 DPAGT1, insertion domain [PF21383] (4-45)

Sequence (93 aa):
MSLSTFKTKELHPLGSLFLKTLSIFGLVHLRSGIGEDGEYSECNNLTIINLMLKIFGPMHERSLVMSLLSIQILCSGVAFLIRYPLAWVFYDI

Mean predicted aligned error: 9.63 Å

pLDDT: mean 77.1, std 10.87, range [53.09, 95.31]

Organism: Lingula anatina (NCBI:txid7574)

Solvent-accessible surface area (backbone atoms only — not comparable to full-atom values): 5449 Å² total; per-residue (Å²): 132,64,72,43,78,44,53,59,86,78,52,51,71,67,56,53,52,51,53,50,52,37,36,74,73,64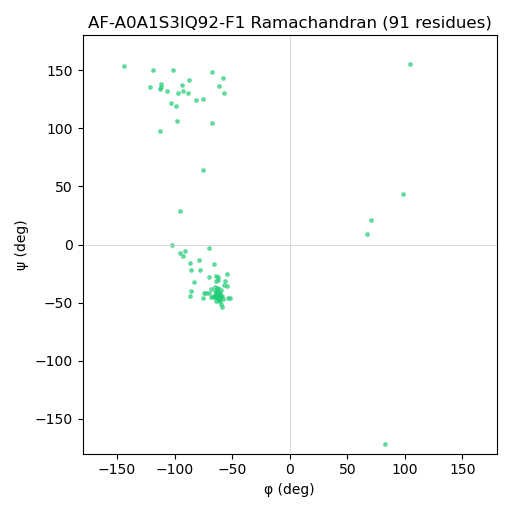,66,41,58,74,49,74,57,50,65,101,81,47,51,30,29,36,32,48,50,97,42,74,68,49,37,47,37,64,75,76,36,97,63,57,70,70,60,49,51,52,52,50,52,50,50,51,53,51,5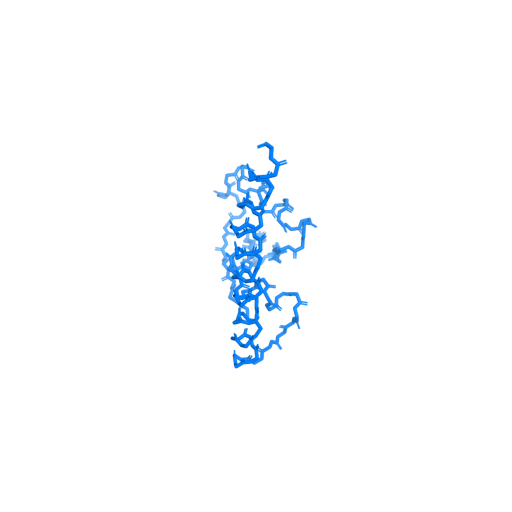4,48,52,50,51,49,61,52,60,57,52,50,53,54,70,65,65,78,112

Foldseek 3Di:
DDKDKDFPVVDDVVRVVVQVVCVVVQQKDWAFQDDPVRGMIIIDPNDPLVSCCSVVNDDDPVVSVVVVVVVVVVVVVVVCVVPPCVVVVVVVD

Nearest PDB structures (foldseek):
  6fm9-assembly1_A-2  TM=8.795E-01  e=6.104E-08  Homo sapiens
  5o5e-assembly1_A-2  TM=9.054E-01  e=8.510E-08  Homo sapiens
  6fwz-assembly1_A-2  TM=9.234E-01  e=2.465E-07  Homo sapiens
  6bw5-assembly2_C  TM=9.187E-01  e=1.298E-06  Homo sapiens
  5x11-assembly2_E  TM=5.458E-01  e=4.833E-01  Bacillus spizizenii str. W23

Radius of gyration: 19.44 Å; Cα contacts (8 Å, |Δi|>4): 78; chains: 1; bounding box: 37×20×64 Å

Secondary structure (DSSP, 8-state):
--EEEEEGGGS-HHHHHHHHHHHHTT---EEEEESTTS-EEEEE--SHHHHHHHHH-S--HHHHHHHHHHHHHHHHHHHHHHHTHHHHHHH--